Protein AF-A0A8T7FDZ2-F1 (afdb_monomer_lite)

Structure (mmCIF, N/CA/C/O backbone):
data_AF-A0A8T7FDZ2-F1
#
_entry.id   AF-A0A8T7FDZ2-F1
#
loop_
_atom_site.group_PDB
_atom_site.id
_atom_site.type_symbol
_atom_site.label_atom_id
_atom_site.label_alt_id
_atom_site.label_comp_id
_atom_site.label_asym_id
_atom_site.label_entity_id
_atom_site.label_seq_id
_atom_site.pdbx_PDB_ins_code
_atom_site.Cartn_x
_atom_site.Cartn_y
_atom_site.Cartn_z
_atom_site.occupancy
_atom_site.B_iso_or_equiv
_atom_site.auth_seq_id
_atom_site.auth_comp_id
_atom_site.auth_asym_id
_atom_site.auth_atom_id
_atom_site.pdbx_PDB_model_num
ATOM 1 N N . MET A 1 1 ? -7.540 -10.212 -19.668 1.00 53.28 1 MET A N 1
ATOM 2 C CA . MET A 1 1 ? -6.474 -9.368 -20.247 1.00 53.28 1 MET A CA 1
ATOM 3 C C . MET A 1 1 ? -5.779 -8.6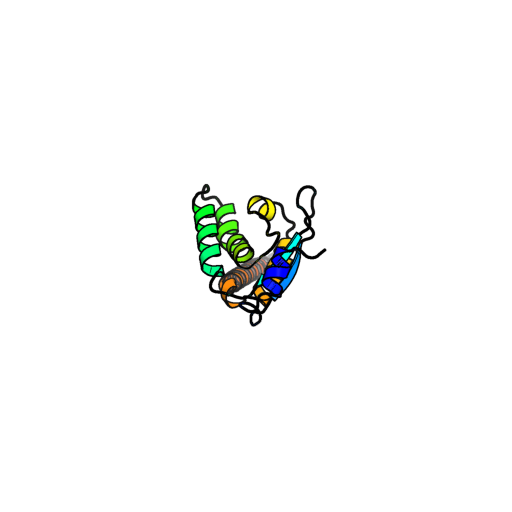96 -19.082 1.00 53.28 1 MET A C 1
ATOM 5 O O . MET A 1 1 ? -6.490 -8.213 -18.213 1.00 53.28 1 MET A O 1
ATOM 9 N N . THR A 1 2 ? -4.451 -8.750 -19.026 1.00 68.19 2 THR A N 1
ATOM 10 C CA . THR A 1 2 ? -3.651 -8.130 -17.958 1.00 68.19 2 THR A CA 1
ATOM 11 C C . THR A 1 2 ? -3.748 -6.609 -18.056 1.00 68.19 2 THR A C 1
ATOM 13 O O . THR A 1 2 ? -3.772 -6.074 -19.167 1.00 68.19 2 THR A O 1
ATOM 16 N N . ASN A 1 3 ? -3.839 -5.917 -16.920 1.00 83.31 3 ASN A N 1
ATOM 17 C CA . ASN A 1 3 ? -3.925 -4.454 -16.880 1.00 83.31 3 ASN A CA 1
ATOM 18 C C . ASN A 1 3 ? -2.722 -3.810 -17.631 1.00 83.31 3 ASN A C 1
ATOM 20 O O . ASN A 1 3 ? -1.575 -4.148 -17.318 1.00 83.31 3 ASN A O 1
ATOM 24 N N . PRO A 1 4 ? -2.934 -2.894 -18.605 1.00 87.88 4 PRO A N 1
ATOM 25 C CA . PRO A 1 4 ? -1.850 -2.284 -19.388 1.00 87.88 4 PRO A CA 1
ATOM 26 C C . PRO A 1 4 ? -0.787 -1.575 -18.543 1.00 87.88 4 PRO A C 1
ATOM 28 O O . PRO A 1 4 ? 0.392 -1.572 -18.897 1.00 87.88 4 PRO A O 1
ATOM 31 N N . GLU A 1 5 ? -1.184 -0.991 -17.413 1.00 87.50 5 GLU A N 1
ATOM 32 C CA . GLU A 1 5 ? -0.254 -0.337 -16.498 1.00 87.50 5 GLU A CA 1
ATOM 33 C C . GLU A 1 5 ? 0.632 -1.363 -15.782 1.00 87.50 5 GLU A C 1
ATOM 35 O O . GLU A 1 5 ? 1.847 -1.186 -15.709 1.00 87.50 5 GLU A O 1
ATOM 40 N N . ILE A 1 6 ? 0.066 -2.494 -15.353 1.00 91.25 6 ILE A N 1
ATOM 41 C CA . ILE A 1 6 ? 0.849 -3.610 -14.803 1.00 91.25 6 ILE A CA 1
ATOM 42 C C . ILE A 1 6 ? 1.853 -4.113 -15.839 1.00 91.25 6 ILE A C 1
ATOM 44 O O . ILE A 1 6 ? 3.034 -4.267 -15.529 1.00 91.25 6 ILE A O 1
ATOM 48 N N . GLN A 1 7 ? 1.411 -4.310 -17.083 1.00 90.69 7 GLN A N 1
ATOM 49 C CA . GLN A 1 7 ? 2.284 -4.772 -18.157 1.00 90.69 7 GLN A CA 1
ATOM 50 C C . GLN A 1 7 ? 3.445 -3.800 -18.410 1.00 90.69 7 GLN A C 1
ATOM 52 O O . GLN A 1 7 ? 4.586 -4.238 -18.588 1.00 90.69 7 GLN A O 1
ATOM 57 N N . ARG A 1 8 ? 3.183 -2.488 -18.365 1.00 89.88 8 ARG A N 1
ATOM 58 C CA . ARG A 1 8 ? 4.224 -1.456 -18.442 1.00 89.88 8 ARG A CA 1
ATOM 59 C C . ARG A 1 8 ? 5.281 -1.662 -17.358 1.00 89.88 8 ARG A C 1
ATOM 61 O O . ARG A 1 8 ? 6.448 -1.836 -17.685 1.00 89.88 8 ARG A O 1
ATOM 68 N N . TYR A 1 9 ? 4.891 -1.705 -16.086 1.00 88.69 9 TYR A N 1
ATOM 69 C CA . TYR A 1 9 ? 5.847 -1.829 -14.977 1.00 88.69 9 TYR A CA 1
ATOM 70 C C . TYR A 1 9 ? 6.549 -3.189 -14.906 1.00 88.69 9 TYR A C 1
ATOM 72 O O . TYR A 1 9 ? 7.673 -3.285 -14.407 1.00 88.69 9 TYR A O 1
ATOM 80 N N . GLN A 1 10 ? 5.924 -4.252 -15.409 1.00 89.31 10 GLN A N 1
ATOM 81 C CA . GLN A 1 10 ? 6.551 -5.569 -15.488 1.00 89.31 10 GLN A CA 1
ATOM 82 C C . GLN A 1 10 ? 7.646 -5.633 -16.554 1.00 89.31 10 GLN A C 1
ATOM 84 O O . GLN A 1 10 ? 8.672 -6.264 -16.312 1.00 89.31 10 GLN A O 1
ATOM 89 N N . THR A 1 11 ? 7.435 -4.981 -17.700 1.00 89.75 11 THR A N 1
ATOM 90 C CA . THR A 1 11 ? 8.326 -5.067 -18.868 1.00 89.75 11 THR A CA 1
ATOM 91 C C . THR A 1 11 ? 9.354 -3.942 -18.963 1.00 89.75 11 THR A C 1
ATOM 93 O O . THR A 1 11 ? 10.324 -4.087 -19.705 1.00 89.75 11 THR A O 1
ATOM 96 N N . ASP A 1 12 ? 9.176 -2.845 -18.222 1.00 89.69 12 ASP A N 1
ATOM 97 C CA . ASP A 1 12 ? 10.107 -1.716 -18.238 1.00 89.69 12 ASP A CA 1
ATOM 98 C C . ASP A 1 12 ? 11.502 -2.139 -17.720 1.00 89.69 12 ASP A C 1
ATOM 100 O O . ASP A 1 12 ? 11.623 -2.558 -16.558 1.00 89.69 12 ASP A O 1
ATOM 104 N N . PRO A 1 13 ? 12.568 -2.018 -18.542 1.00 91.81 13 PRO A N 1
ATOM 105 C CA . PRO A 1 13 ? 13.929 -2.372 -18.144 1.00 91.81 13 PRO A CA 1
ATOM 106 C C . PRO A 1 13 ? 14.416 -1.625 -16.901 1.00 91.81 13 PRO A C 1
ATOM 108 O O . PRO A 1 13 ? 15.213 -2.175 -16.141 1.00 91.81 13 PRO A O 1
ATOM 111 N N . LEU A 1 14 ? 13.913 -0.406 -16.662 1.00 89.25 14 LEU A N 1
ATOM 112 C CA . LEU A 1 14 ? 14.255 0.391 -15.484 1.00 89.25 14 LEU A CA 1
ATOM 113 C C . LEU A 1 14 ? 13.865 -0.311 -14.179 1.00 89.25 14 LEU A C 1
ATOM 115 O O . LEU A 1 14 ? 14.488 -0.077 -13.151 1.00 89.25 14 LEU A O 1
ATOM 119 N N . TYR A 1 15 ? 12.854 -1.179 -14.213 1.00 89.38 15 TYR A N 1
ATOM 120 C CA . TYR A 1 15 ? 12.333 -1.872 -13.038 1.00 89.38 15 TYR A CA 1
ATOM 121 C C . TYR A 1 15 ? 12.603 -3.374 -13.069 1.00 89.38 15 TYR A C 1
ATOM 123 O O . TYR A 1 15 ? 12.076 -4.095 -12.228 1.00 89.38 15 TYR A O 1
ATOM 131 N N . ALA A 1 16 ? 13.363 -3.891 -14.035 1.00 88.31 16 ALA A N 1
ATOM 132 C CA . ALA A 1 16 ? 13.528 -5.335 -14.228 1.00 88.31 16 ALA A CA 1
ATOM 133 C C . ALA A 1 16 ? 14.187 -6.051 -13.033 1.00 88.31 16 ALA A C 1
ATOM 135 O O . ALA A 1 16 ? 13.946 -7.236 -12.827 1.00 88.31 16 ALA A O 1
ATOM 136 N N . TYR A 1 17 ? 14.993 -5.334 -12.247 1.00 87.50 17 TYR A N 1
ATOM 137 C CA . TYR A 1 17 ? 15.712 -5.871 -11.088 1.00 87.50 17 TYR A CA 1
ATOM 138 C C . TYR A 1 17 ? 14.891 -5.883 -9.791 1.00 87.50 17 TYR A C 1
ATOM 140 O O . TYR A 1 17 ? 15.318 -6.498 -8.819 1.00 87.50 17 TYR A O 1
ATOM 148 N N . LEU A 1 18 ? 13.746 -5.197 -9.768 1.00 91.00 18 LEU A N 1
ATOM 149 C CA . LEU A 1 18 ? 12.900 -5.087 -8.584 1.00 91.00 18 LEU A CA 1
ATOM 150 C C . LEU A 1 18 ? 12.111 -6.382 -8.375 1.00 91.00 18 LEU A C 1
ATOM 152 O O . LEU A 1 18 ? 11.567 -6.935 -9.335 1.00 91.00 18 LEU A O 1
ATOM 156 N N . ASN A 1 19 ? 11.966 -6.823 -7.126 1.00 92.81 19 ASN A N 1
ATOM 157 C CA . ASN A 1 19 ? 10.976 -7.825 -6.761 1.00 92.81 19 ASN A CA 1
ATOM 158 C C . ASN A 1 19 ? 9.563 -7.261 -6.972 1.00 92.81 19 ASN A C 1
ATOM 160 O O . ASN A 1 19 ? 9.271 -6.108 -6.636 1.00 92.81 19 ASN A O 1
ATOM 164 N N . LYS A 1 20 ? 8.679 -8.074 -7.556 1.00 93.50 20 LYS A N 1
ATOM 165 C CA . LYS A 1 20 ? 7.305 -7.679 -7.873 1.00 93.50 20 LYS A CA 1
ATOM 166 C C . LYS A 1 20 ? 6.360 -8.849 -7.690 1.00 93.50 20 LYS A C 1
ATOM 168 O O . LYS A 1 20 ? 6.708 -9.988 -8.004 1.00 93.50 20 LYS A O 1
ATOM 173 N N . ARG A 1 21 ? 5.132 -8.564 -7.272 1.00 95.12 21 ARG A N 1
ATOM 174 C CA . ARG A 1 21 ? 4.057 -9.555 -7.195 1.00 95.12 21 ARG A CA 1
ATOM 175 C C . ARG A 1 21 ? 2.758 -8.976 -7.708 1.00 95.12 21 ARG A C 1
ATOM 177 O O . ARG A 1 21 ? 2.407 -7.849 -7.382 1.00 95.12 21 ARG A O 1
ATOM 184 N N . VAL A 1 22 ? 2.050 -9.755 -8.517 1.00 94.69 22 VAL A N 1
ATOM 185 C CA . VAL A 1 22 ? 0.686 -9.415 -8.920 1.00 94.69 22 VAL A CA 1
ATOM 186 C C . VAL A 1 22 ? -0.268 -10.022 -7.907 1.00 94.69 22 VAL A C 1
ATOM 188 O O . VAL A 1 22 ? -0.204 -11.219 -7.635 1.00 94.69 22 VAL A O 1
ATOM 191 N N . VAL A 1 23 ? -1.153 -9.194 -7.372 1.00 94.75 23 VAL A N 1
ATOM 192 C CA . VAL A 1 23 ? -2.210 -9.599 -6.452 1.00 94.75 23 VAL A CA 1
ATOM 193 C C . VAL A 1 23 ? -3.544 -9.280 -7.095 1.00 94.75 23 VAL A C 1
ATOM 195 O O . VAL A 1 23 ? -3.727 -8.238 -7.721 1.00 94.75 23 VAL A O 1
ATOM 198 N N . VAL A 1 24 ? -4.489 -10.196 -6.939 1.00 94.00 24 VAL A N 1
ATOM 199 C CA . VAL A 1 24 ? -5.878 -9.971 -7.320 1.00 94.00 24 VAL A CA 1
ATOM 200 C C . VAL A 1 24 ? -6.657 -9.697 -6.046 1.00 94.00 24 VAL A C 1
ATOM 202 O O . VAL A 1 24 ? -6.518 -10.471 -5.110 1.00 94.00 24 VAL A O 1
ATOM 205 N N . LEU A 1 25 ? -7.457 -8.635 -6.008 1.00 93.56 25 LEU A N 1
ATOM 206 C CA . LEU A 1 25 ? -8.383 -8.327 -4.914 1.00 93.56 25 LEU A CA 1
ATOM 207 C C . LEU A 1 25 ? -9.796 -8.676 -5.374 1.00 93.56 25 LEU A C 1
ATOM 209 O O . LEU A 1 25 ? -10.189 -8.260 -6.463 1.00 93.56 25 LEU A O 1
ATOM 213 N N . ASP A 1 26 ? -10.545 -9.454 -4.594 1.00 89.62 26 ASP A N 1
ATOM 214 C CA . ASP A 1 26 ? -11.820 -10.020 -5.045 1.00 89.62 26 ASP A CA 1
ATOM 215 C C . ASP A 1 26 ? -12.976 -9.015 -4.985 1.00 89.62 26 ASP A C 1
ATOM 217 O O . ASP A 1 26 ? -13.940 -9.167 -5.736 1.00 89.62 26 ASP A O 1
ATOM 221 N N . GLY A 1 27 ? -12.877 -7.979 -4.146 1.00 82.38 27 GLY A N 1
ATOM 222 C CA . GLY A 1 27 ? -13.802 -6.846 -4.142 1.00 82.38 27 GLY A CA 1
ATOM 223 C C . GLY A 1 27 ? -15.225 -7.214 -3.715 1.00 82.38 27 GLY A C 1
ATOM 224 O O . GLY A 1 27 ? -16.197 -6.614 -4.145 1.00 82.38 27 GLY A O 1
ATOM 225 N N . ARG A 1 28 ? -15.412 -8.233 -2.879 1.00 80.56 28 ARG A N 1
ATOM 226 C CA . ARG A 1 28 ? -16.720 -8.418 -2.208 1.00 80.56 28 ARG A CA 1
ATOM 227 C C . ARG A 1 28 ? -16.883 -7.258 -1.197 1.00 80.56 28 ARG A C 1
ATOM 229 O O . ARG A 1 28 ? -15.859 -6.718 -0.823 1.00 80.56 28 ARG A O 1
ATOM 236 N N . PRO A 1 29 ? -18.048 -6.820 -0.687 1.00 66.62 29 PRO A N 1
ATOM 237 C CA . PRO A 1 29 ? -19.442 -7.007 -1.103 1.00 66.62 29 PRO A CA 1
ATOM 238 C C . PRO A 1 29 ? -19.815 -6.079 -2.302 1.00 66.62 29 PRO A C 1
ATOM 240 O O . PRO A 1 29 ? -18.925 -5.462 -2.884 1.00 66.62 29 PRO A O 1
ATOM 243 N N . PRO A 1 30 ? -21.092 -5.991 -2.750 1.00 71.00 30 PRO A N 1
ATOM 244 C CA . PRO A 1 30 ? -21.463 -5.266 -3.972 1.00 71.00 30 PRO A CA 1
ATOM 245 C C . PRO A 1 30 ? -20.985 -3.809 -3.978 1.00 71.00 30 PRO A C 1
ATOM 247 O O . PRO A 1 30 ? -21.209 -3.084 -3.014 1.00 71.00 30 PRO A O 1
ATOM 250 N N . GLY A 1 31 ? -20.385 -3.376 -5.089 1.00 74.94 31 GLY A N 1
ATOM 251 C CA . GLY A 1 31 ? -19.917 -1.999 -5.285 1.00 74.94 31 GLY A CA 1
ATOM 252 C C . GLY A 1 31 ? -18.400 -1.831 -5.232 1.00 74.94 31 GLY A C 1
ATOM 253 O O . GLY A 1 31 ? -17.901 -0.833 -5.739 1.00 74.94 31 GLY A O 1
ATOM 254 N N . VAL A 1 32 ? -17.659 -2.818 -4.719 1.00 83.62 32 VAL A N 1
ATOM 255 C CA . VAL A 1 32 ? -16.195 -2.844 -4.821 1.00 83.62 32 VAL A CA 1
ATOM 256 C C . VAL A 1 32 ? -15.814 -3.696 -6.042 1.00 83.62 32 VAL A C 1
ATOM 258 O O . VAL A 1 32 ? -16.210 -4.853 -6.132 1.00 83.62 32 VAL A O 1
ATOM 261 N N . PRO A 1 33 ? -15.109 -3.170 -7.057 1.00 88.06 33 PRO A N 1
ATOM 262 C CA . PRO A 1 33 ? -14.726 -4.009 -8.187 1.00 88.06 33 PRO A CA 1
ATOM 263 C C . PRO A 1 33 ? -13.542 -4.919 -7.840 1.00 88.06 33 PRO A C 1
ATOM 265 O O . PRO A 1 33 ? -12.662 -4.572 -7.046 1.00 88.06 33 PRO A O 1
ATOM 268 N N . ARG A 1 34 ? -13.521 -6.094 -8.480 1.00 91.00 34 ARG A N 1
ATOM 269 C CA . ARG A 1 34 ? -12.354 -6.979 -8.501 1.00 91.00 34 ARG A CA 1
ATOM 270 C C . ARG A 1 34 ? -11.205 -6.271 -9.213 1.00 91.00 34 ARG A C 1
ATOM 272 O O . ARG A 1 34 ? -11.412 -5.717 -10.289 1.00 91.00 34 ARG A O 1
ATOM 279 N N . ARG A 1 35 ? -10.001 -6.359 -8.653 1.00 90.44 35 ARG A N 1
ATOM 280 C CA . ARG A 1 35 ? -8.816 -5.641 -9.140 1.00 90.44 35 ARG A CA 1
ATOM 281 C C . ARG A 1 35 ? -7.635 -6.556 -9.336 1.00 90.44 35 ARG A C 1
ATOM 283 O O . ARG A 1 35 ? -7.501 -7.558 -8.644 1.00 90.44 35 ARG A O 1
ATOM 290 N N . GLU A 1 36 ? -6.769 -6.170 -10.254 1.00 93.81 36 GLU A N 1
ATOM 291 C CA . GLU A 1 36 ? -5.424 -6.710 -10.394 1.00 93.81 36 GLU A CA 1
ATOM 292 C C . GLU A 1 36 ? -4.462 -5.558 -10.106 1.00 93.81 36 GLU A C 1
ATOM 294 O O . GLU A 1 36 ? -4.559 -4.501 -10.736 1.00 93.81 36 GLU A O 1
ATOM 299 N N . ILE A 1 37 ? -3.571 -5.755 -9.137 1.00 94.81 37 ILE A N 1
ATOM 300 C CA . ILE A 1 37 ? -2.571 -4.775 -8.715 1.00 94.81 37 ILE A CA 1
ATOM 301 C C . ILE A 1 37 ? -1.180 -5.399 -8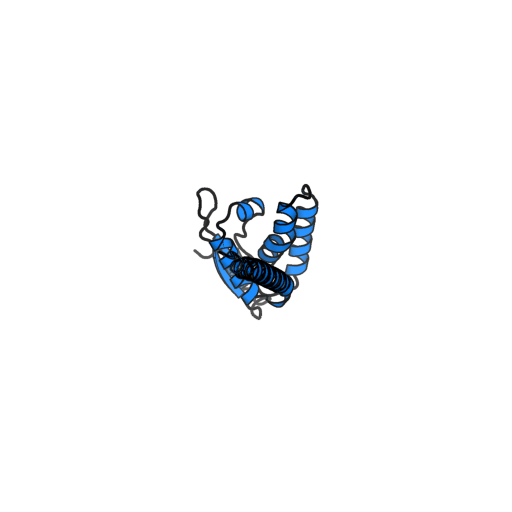.764 1.00 94.81 37 ILE A C 1
ATOM 303 O O . ILE A 1 37 ? -0.998 -6.579 -8.468 1.00 94.81 37 ILE A O 1
ATOM 307 N N . LEU A 1 38 ? -0.185 -4.600 -9.129 1.00 95.06 38 LEU A N 1
ATOM 308 C CA . LEU A 1 38 ? 1.222 -4.972 -9.072 1.00 95.06 38 LEU A CA 1
ATOM 309 C C . LEU A 1 38 ? 1.864 -4.310 -7.861 1.00 95.06 38 LEU A C 1
ATOM 311 O O . LEU A 1 38 ? 1.977 -3.091 -7.813 1.00 95.06 38 LEU A O 1
ATOM 315 N N . ILE A 1 39 ? 2.328 -5.113 -6.921 1.00 94.69 39 ILE A N 1
ATOM 316 C CA . ILE A 1 39 ? 3.148 -4.676 -5.799 1.00 94.69 39 ILE A CA 1
ATOM 317 C C . ILE A 1 39 ? 4.603 -4.716 -6.247 1.00 94.69 39 ILE A C 1
ATOM 319 O O . ILE A 1 39 ? 5.043 -5.717 -6.818 1.00 94.69 39 ILE A O 1
ATOM 323 N N . MET A 1 40 ? 5.353 -3.650 -5.991 1.00 92.06 40 MET A N 1
ATOM 324 C CA . MET A 1 40 ? 6.779 -3.568 -6.304 1.00 92.06 40 MET A CA 1
ATOM 325 C C . MET A 1 40 ? 7.588 -3.185 -5.070 1.00 92.06 40 MET A C 1
ATOM 327 O O . MET A 1 40 ? 7.102 -2.456 -4.201 1.00 92.06 40 MET A O 1
ATOM 331 N N . GLU A 1 41 ? 8.828 -3.672 -4.999 1.00 90.06 41 GLU A N 1
ATOM 332 C CA . GLU A 1 41 ? 9.749 -3.270 -3.936 1.00 90.06 41 GLU A CA 1
ATOM 333 C C . GLU A 1 41 ? 10.076 -1.772 -4.017 1.00 90.06 41 GLU A C 1
ATOM 335 O O . GLU A 1 41 ? 9.768 -1.084 -4.999 1.00 90.06 41 GLU A O 1
ATOM 340 N N . GLU A 1 42 ? 10.686 -1.263 -2.947 1.00 80.88 42 GLU A N 1
ATOM 341 C CA . GLU A 1 42 ? 11.028 0.146 -2.822 1.00 80.88 42 GLU A CA 1
ATOM 342 C C . GLU A 1 42 ? 11.826 0.650 -4.031 1.00 80.88 42 GLU A C 1
ATOM 344 O O . GLU A 1 42 ? 12.884 0.142 -4.394 1.00 80.88 42 GLU A O 1
ATOM 349 N N . CYS A 1 43 ? 11.300 1.698 -4.656 1.00 80.50 43 CYS A N 1
ATOM 350 C CA . CYS A 1 43 ? 11.965 2.415 -5.728 1.00 80.50 43 CYS A CA 1
ATOM 351 C C . CYS A 1 43 ? 11.808 3.919 -5.506 1.00 80.50 43 CYS A C 1
ATOM 353 O O . CYS A 1 43 ? 10.986 4.361 -4.702 1.00 80.50 43 CYS A O 1
ATOM 355 N N . ALA A 1 44 ? 12.554 4.722 -6.266 1.00 79.75 44 ALA A N 1
ATOM 356 C CA . ALA A 1 44 ? 12.558 6.179 -6.121 1.00 79.75 44 ALA A CA 1
ATOM 357 C C . ALA A 1 44 ? 11.164 6.835 -6.249 1.00 79.75 44 ALA A C 1
ATOM 359 O O . ALA A 1 44 ? 10.954 7.936 -5.743 1.00 79.75 44 ALA A O 1
ATOM 360 N N . LEU A 1 45 ? 10.198 6.172 -6.898 1.00 84.12 45 LEU A N 1
ATOM 361 C CA . LEU A 1 45 ? 8.827 6.675 -7.026 1.00 84.12 45 LEU A CA 1
ATOM 362 C C . LEU A 1 45 ? 8.007 6.532 -5.739 1.00 84.12 45 LEU A C 1
ATOM 364 O O . LEU A 1 45 ? 7.077 7.310 -5.525 1.00 84.12 45 LEU A O 1
ATOM 368 N N . LEU A 1 46 ? 8.319 5.542 -4.900 1.00 87.88 46 LEU A N 1
ATOM 369 C CA . LEU A 1 46 ? 7.472 5.156 -3.775 1.00 87.88 46 LEU A CA 1
ATOM 370 C C . LEU A 1 46 ? 7.373 6.290 -2.753 1.00 87.88 46 LEU A C 1
ATOM 372 O O . LEU A 1 46 ? 6.267 6.682 -2.392 1.00 87.88 46 LEU A O 1
ATOM 376 N N . SER A 1 47 ? 8.500 6.893 -2.369 1.00 87.25 47 SER A N 1
ATOM 377 C CA . SER A 1 47 ? 8.530 7.993 -1.395 1.00 87.25 47 SER A CA 1
ATOM 378 C C . SER A 1 47 ? 7.749 9.221 -1.865 1.00 87.25 47 SER A C 1
ATOM 380 O O . SER A 1 47 ? 7.064 9.859 -1.068 1.00 87.25 47 SER A O 1
ATOM 382 N N . PHE A 1 48 ? 7.797 9.533 -3.165 1.00 90.62 48 PHE A N 1
ATOM 383 C CA . PHE A 1 48 ? 7.016 10.633 -3.735 1.00 90.62 48 PHE A CA 1
ATOM 384 C C . PHE A 1 48 ? 5.512 10.335 -3.698 1.00 90.62 48 PHE A C 1
ATOM 386 O O . PHE A 1 48 ? 4.720 11.170 -3.264 1.00 90.62 48 PHE A O 1
ATOM 393 N N . ARG A 1 49 ? 5.112 9.122 -4.102 1.00 92.56 49 ARG A N 1
ATOM 394 C CA . ARG A 1 49 ? 3.707 8.690 -4.056 1.00 92.56 49 ARG A CA 1
ATOM 395 C C . ARG A 1 49 ? 3.170 8.664 -2.630 1.00 92.56 49 ARG A C 1
ATOM 397 O O . ARG A 1 49 ? 2.068 9.149 -2.397 1.00 92.56 49 ARG A O 1
ATOM 404 N N . LEU A 1 50 ? 3.961 8.150 -1.690 1.00 92.94 50 LEU A N 1
ATOM 405 C CA . LEU A 1 50 ? 3.617 8.139 -0.274 1.00 92.94 50 LEU A CA 1
ATOM 406 C C . LEU A 1 50 ? 3.397 9.560 0.245 1.00 92.94 50 LEU A C 1
ATOM 408 O O . LEU A 1 50 ? 2.370 9.814 0.864 1.00 92.94 50 LEU A O 1
ATOM 412 N N . GLY A 1 51 ? 4.321 10.482 -0.042 1.00 93.00 51 GLY A N 1
ATOM 413 C CA . GLY A 1 51 ? 4.201 11.878 0.376 1.00 93.00 51 GLY A CA 1
ATOM 414 C C . GLY A 1 51 ? 2.925 12.540 -0.145 1.00 93.00 51 GLY A C 1
ATOM 415 O O . GLY A 1 51 ? 2.226 13.199 0.620 1.00 93.00 51 GLY A O 1
ATOM 416 N N . ASN A 1 52 ? 2.569 12.304 -1.412 1.00 94.62 52 ASN A N 1
ATOM 417 C CA . ASN A 1 52 ? 1.336 12.839 -1.996 1.00 94.62 52 ASN A CA 1
ATOM 418 C C . ASN A 1 52 ? 0.079 12.261 -1.333 1.00 94.62 52 ASN A C 1
ATOM 420 O O . ASN A 1 52 ? -0.825 13.017 -0.988 1.00 94.62 52 ASN A O 1
ATOM 424 N N . LEU A 1 53 ? 0.035 10.943 -1.115 1.00 94.69 53 LEU A N 1
ATOM 425 C CA . LEU A 1 53 ? -1.096 10.285 -0.452 1.00 94.69 53 LEU A CA 1
ATOM 426 C C . LEU A 1 53 ? -1.250 10.753 0.998 1.00 94.69 53 LEU A C 1
ATOM 428 O O . LEU A 1 53 ? -2.353 11.048 1.446 1.00 94.69 53 LEU A O 1
ATOM 432 N N . GLN A 1 54 ? -0.144 10.855 1.736 1.00 94.19 54 GLN A N 1
ATOM 433 C CA . GLN A 1 54 ? -0.162 11.344 3.113 1.00 94.19 54 GLN A CA 1
ATOM 434 C C . GLN A 1 54 ? -0.607 12.805 3.183 1.00 94.19 54 GLN A C 1
ATOM 436 O O . GLN A 1 54 ? -1.413 13.141 4.047 1.00 94.19 54 GLN A O 1
ATOM 441 N N . ALA A 1 55 ? -0.142 13.652 2.260 1.00 94.31 55 ALA A N 1
ATOM 442 C CA . ALA A 1 55 ? -0.598 15.033 2.162 1.00 94.31 55 ALA A CA 1
ATOM 443 C C . ALA A 1 55 ? -2.105 15.102 1.876 1.00 94.31 55 ALA A C 1
ATOM 445 O O . ALA A 1 55 ? -2.811 15.852 2.544 1.00 94.31 55 ALA A O 1
ATOM 446 N N . GLU A 1 56 ? -2.618 14.284 0.952 1.00 93.25 56 GLU A N 1
ATOM 447 C CA . GLU A 1 56 ? -4.051 14.206 0.652 1.00 93.25 56 GLU A CA 1
ATOM 448 C C . GLU A 1 56 ? -4.864 13.809 1.893 1.00 93.25 56 GLU A C 1
ATOM 450 O O . GLU A 1 56 ? -5.823 14.494 2.251 1.00 93.25 56 GLU A O 1
ATOM 455 N N . ILE A 1 57 ? -4.442 12.768 2.617 1.00 92.50 57 ILE A N 1
ATOM 456 C CA . ILE A 1 57 ? -5.117 12.326 3.845 1.00 92.50 57 ILE A CA 1
ATOM 457 C C . ILE A 1 57 ? -5.073 13.411 4.928 1.00 92.50 57 ILE A C 1
ATOM 459 O O . ILE A 1 57 ? -6.061 13.624 5.626 1.00 92.50 57 ILE A O 1
ATOM 463 N N . GLN A 1 58 ? -3.964 14.142 5.055 1.00 91.62 58 GLN A N 1
ATOM 464 C CA . GLN A 1 58 ? -3.827 15.230 6.028 1.00 91.62 58 GLN A CA 1
ATOM 465 C C . GLN A 1 58 ? -4.771 16.410 5.763 1.00 91.62 58 GLN A C 1
ATOM 467 O O . GLN A 1 58 ? -5.081 17.153 6.693 1.00 91.62 58 GLN A O 1
ATOM 472 N N . THR A 1 59 ? -5.266 16.579 4.531 1.00 90.88 59 THR A N 1
ATOM 473 C CA . THR A 1 59 ? -6.294 17.592 4.229 1.00 90.88 59 THR A CA 1
ATOM 474 C C . THR A 1 59 ? -7.702 17.193 4.678 1.00 90.88 59 THR A C 1
ATOM 476 O O . THR A 1 59 ? -8.589 18.047 4.746 1.00 90.88 59 THR A O 1
ATOM 479 N N . ARG A 1 60 ? -7.926 15.913 5.004 1.00 85.88 60 ARG A N 1
ATOM 480 C CA . ARG A 1 60 ? -9.206 15.403 5.511 1.00 85.88 60 ARG A CA 1
ATOM 481 C C . ARG A 1 60 ? -9.351 15.697 7.018 1.00 85.88 60 ARG A C 1
ATOM 483 O O . ARG A 1 60 ? -8.349 15.909 7.711 1.00 85.88 60 ARG A O 1
ATOM 490 N N . PRO A 1 61 ? -10.587 15.702 7.556 1.00 86.81 61 PRO A N 1
ATOM 491 C CA . PRO A 1 61 ? -10.817 15.774 8.998 1.00 86.81 61 PRO A CA 1
ATOM 492 C C . PRO A 1 61 ? -10.073 14.655 9.738 1.00 86.81 61 PRO A C 1
ATOM 494 O O . PRO A 1 61 ? -10.210 13.495 9.372 1.00 86.81 61 PRO A O 1
ATOM 497 N N . GLN A 1 62 ? -9.301 15.003 10.772 1.00 87.31 62 GLN A N 1
ATOM 498 C CA . GLN A 1 62 ? -8.469 14.054 11.521 1.00 87.31 62 GLN A CA 1
ATOM 499 C C . GLN A 1 62 ? -9.311 13.230 12.504 1.00 87.31 62 GLN A C 1
ATOM 501 O O . GLN A 1 62 ? -9.447 13.577 13.678 1.00 87.31 62 GLN A O 1
ATOM 506 N N . ASP A 1 63 ? -9.897 12.152 11.997 1.00 87.62 63 ASP A N 1
ATOM 507 C CA . ASP A 1 63 ? -10.676 11.164 12.742 1.00 87.62 63 ASP A CA 1
ATOM 508 C C . ASP A 1 63 ? -9.899 9.848 12.963 1.00 87.62 63 ASP A C 1
ATOM 510 O O . ASP A 1 63 ? -8.740 9.696 12.571 1.00 87.62 63 ASP A O 1
ATOM 514 N N . GLU A 1 64 ? -10.536 8.868 13.608 1.00 80.12 64 GLU A N 1
ATOM 515 C CA . GLU A 1 64 ? -9.939 7.543 13.836 1.00 80.12 64 GLU A CA 1
ATOM 516 C C . GLU A 1 64 ? -9.589 6.819 12.521 1.00 80.12 64 GLU A C 1
ATOM 518 O O . GLU A 1 64 ? -8.631 6.044 12.472 1.00 80.12 64 GLU A O 1
ATOM 523 N N . LEU A 1 65 ? -10.312 7.110 11.433 1.00 86.25 65 LEU A N 1
ATOM 524 C CA . LEU A 1 65 ? -10.070 6.518 10.117 1.00 86.25 65 LEU A CA 1
ATOM 525 C C . LEU A 1 65 ? -8.824 7.103 9.455 1.00 86.25 65 LEU A C 1
ATOM 527 O O . LEU A 1 65 ? -8.108 6.389 8.757 1.00 86.25 65 LEU A O 1
ATOM 531 N N . SER A 1 66 ? -8.506 8.366 9.727 1.00 88.25 66 SER A N 1
ATOM 532 C CA . SER A 1 66 ? -7.302 9.033 9.224 1.00 88.25 66 SER A CA 1
ATOM 533 C C . SER A 1 66 ? -6.026 8.312 9.655 1.00 88.25 66 SER A C 1
ATOM 535 O O . SER A 1 66 ? -5.089 8.183 8.868 1.00 88.25 66 SER A O 1
ATOM 537 N N . ALA A 1 67 ? -6.007 7.753 10.869 1.00 87.44 67 ALA A N 1
ATOM 538 C CA . ALA A 1 67 ? -4.902 6.919 11.326 1.00 87.44 67 ALA A CA 1
ATOM 539 C C . ALA A 1 67 ? -4.784 5.627 10.502 1.00 87.44 67 ALA A C 1
ATOM 541 O O . ALA A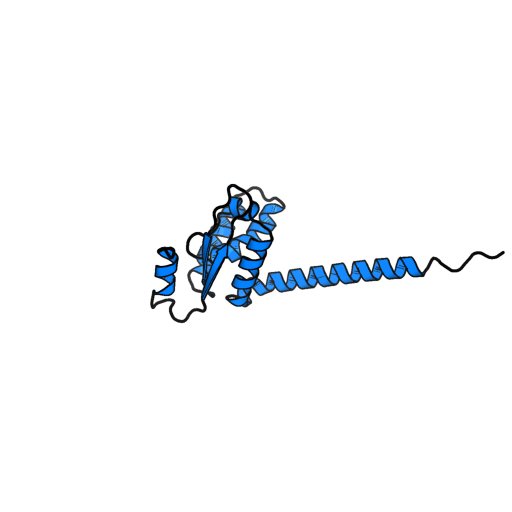 1 67 ? -3.674 5.252 10.133 1.00 87.44 67 ALA A O 1
ATOM 542 N N . ILE A 1 68 ? -5.897 4.964 10.173 1.00 89.50 68 ILE A N 1
ATOM 543 C CA . ILE A 1 68 ? -5.894 3.767 9.316 1.00 89.50 68 ILE A CA 1
ATOM 544 C C . ILE A 1 68 ? -5.426 4.131 7.904 1.00 89.50 68 ILE A C 1
ATOM 546 O O . ILE A 1 68 ? -4.607 3.421 7.325 1.00 89.50 68 ILE A O 1
ATOM 550 N N . LEU A 1 69 ? -5.885 5.257 7.361 1.00 92.38 69 LEU A N 1
ATOM 551 C CA . LEU A 1 69 ? -5.512 5.681 6.018 1.00 92.38 69 LEU A CA 1
ATOM 552 C C . LEU A 1 69 ? -4.024 6.050 5.917 1.00 92.38 69 LEU A C 1
ATOM 554 O O . LEU A 1 69 ? -3.353 5.641 4.972 1.00 92.38 69 LEU A O 1
ATOM 558 N N . LEU A 1 70 ? -3.487 6.783 6.897 1.00 91.25 70 LEU A N 1
ATOM 559 C CA . LEU A 1 70 ? -2.077 7.191 6.915 1.00 91.25 70 LEU A CA 1
ATOM 560 C C . LEU A 1 70 ? -1.132 6.016 7.126 1.00 91.25 70 LEU A C 1
ATOM 562 O O . LEU A 1 70 ? -0.071 5.955 6.505 1.00 91.25 70 LEU A O 1
ATOM 566 N N . ASN A 1 71 ? -1.504 5.124 8.039 1.00 87.25 71 ASN A N 1
ATOM 567 C CA . ASN A 1 71 ? -0.622 4.067 8.488 1.00 87.25 71 ASN A CA 1
ATOM 568 C C . ASN A 1 71 ? -0.798 2.817 7.622 1.00 87.25 71 ASN A C 1
ATOM 570 O O . ASN A 1 71 ? 0.186 2.239 7.208 1.00 87.25 71 ASN A O 1
ATOM 574 N N . LEU A 1 72 ? -2.008 2.402 7.256 1.00 90.38 72 LEU A N 1
ATOM 575 C CA . LEU A 1 72 ? -2.196 1.177 6.472 1.00 90.38 72 LEU A CA 1
ATOM 576 C C . LEU A 1 72 ? -2.344 1.454 4.973 1.00 90.38 72 LEU A C 1
ATOM 578 O O . LEU A 1 72 ? -1.563 0.946 4.172 1.00 90.38 72 LEU A O 1
ATOM 582 N N . TYR A 1 73 ? -3.320 2.275 4.583 1.00 94.31 73 TYR A N 1
ATOM 583 C CA . TYR A 1 73 ? -3.646 2.463 3.167 1.00 94.31 73 TYR A CA 1
ATOM 584 C C . TYR A 1 73 ? -2.524 3.150 2.380 1.00 94.31 73 TYR A C 1
ATOM 586 O O . TYR A 1 73 ? -2.122 2.639 1.339 1.00 94.31 73 TYR A O 1
ATOM 594 N N . ALA A 1 74 ? -2.001 4.287 2.848 1.00 94.06 74 ALA A N 1
ATOM 595 C CA . ALA A 1 74 ? -1.033 5.065 2.073 1.00 94.06 74 ALA A CA 1
ATOM 596 C C . ALA A 1 74 ? 0.237 4.259 1.729 1.00 94.06 74 ALA A C 1
ATOM 598 O O . ALA A 1 74 ? 0.644 4.283 0.564 1.00 94.06 74 ALA A O 1
ATOM 599 N N . PRO A 1 75 ? 0.825 3.475 2.656 1.00 92.00 75 PRO A N 1
ATOM 600 C CA . PRO A 1 75 ? 1.920 2.564 2.328 1.00 92.00 75 PRO A CA 1
ATOM 601 C C . PRO A 1 75 ? 1.569 1.476 1.302 1.00 92.00 75 PRO A C 1
ATOM 603 O O . PRO A 1 75 ? 2.349 1.210 0.380 1.00 92.00 75 PRO A O 1
ATOM 606 N N . LEU A 1 76 ? 0.389 0.860 1.427 1.00 94.19 76 LEU A N 1
ATOM 607 C CA . LEU A 1 76 ? -0.085 -0.162 0.489 1.00 94.19 76 LEU A CA 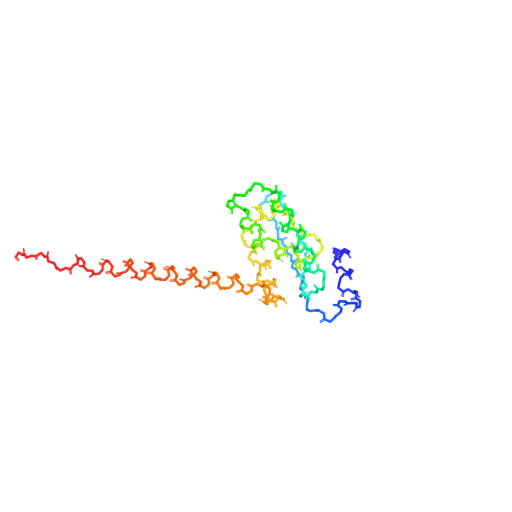1
ATOM 608 C C . LEU A 1 76 ? -0.303 0.420 -0.909 1.00 94.19 76 LEU A C 1
ATOM 610 O O . LEU A 1 76 ? 0.211 -0.102 -1.899 1.00 94.19 76 LEU A O 1
ATOM 614 N N . ALA A 1 77 ? -1.003 1.547 -0.997 1.00 95.25 77 ALA A N 1
ATOM 615 C CA . ALA A 1 77 ? -1.283 2.225 -2.252 1.00 95.25 77 ALA A CA 1
ATOM 616 C C . ALA A 1 77 ? -0.002 2.748 -2.924 1.00 95.25 77 ALA A C 1
ATOM 618 O O . ALA A 1 77 ? 0.152 2.613 -4.137 1.00 95.25 77 ALA A O 1
ATOM 619 N N . ALA A 1 78 ? 0.956 3.279 -2.155 1.00 94.44 78 ALA A N 1
ATOM 620 C CA . ALA A 1 78 ? 2.226 3.776 -2.689 1.00 94.44 78 ALA A CA 1
ATOM 621 C C . ALA A 1 78 ? 3.096 2.671 -3.316 1.00 94.44 78 ALA A C 1
ATOM 623 O O . ALA A 1 78 ? 3.784 2.926 -4.307 1.00 94.44 78 ALA A O 1
ATOM 624 N N . SER A 1 79 ? 3.051 1.455 -2.763 1.00 93.75 79 SER A N 1
ATOM 625 C CA . SER A 1 79 ? 3.791 0.284 -3.265 1.00 93.75 79 SER A CA 1
ATOM 626 C C . SER A 1 79 ? 3.087 -0.458 -4.410 1.00 93.75 79 SER A C 1
ATOM 628 O O . SER A 1 79 ? 3.671 -1.373 -4.992 1.00 93.75 79 SER A O 1
ATOM 630 N N . SER A 1 80 ? 1.862 -0.054 -4.762 1.00 94.50 80 SER A N 1
ATOM 631 C CA . SER A 1 80 ? 1.007 -0.766 -5.718 1.00 94.50 80 SER A CA 1
ATOM 632 C C . SER A 1 80 ? 0.787 0.019 -7.009 1.00 94.50 80 SER A C 1
ATOM 634 O O . SER A 1 80 ? 0.727 1.245 -6.994 1.00 94.50 80 SER A O 1
ATOM 636 N N . PHE A 1 81 ? 0.650 -0.669 -8.136 1.00 92.62 81 PHE A N 1
ATOM 637 C CA . PHE A 1 81 ? 0.459 -0.094 -9.472 1.00 92.62 81 PHE A CA 1
ATOM 638 C C . PHE A 1 81 ? -0.680 -0.812 -10.208 1.00 92.62 81 PHE A C 1
ATOM 640 O O . PHE A 1 81 ? -0.980 -1.967 -9.899 1.00 92.62 81 PHE A O 1
ATOM 647 N N . GLY A 1 82 ? -1.290 -0.158 -11.199 1.00 90.94 82 GLY A N 1
ATOM 648 C CA . GLY A 1 82 ? -2.481 -0.666 -11.877 1.00 90.94 82 GLY A CA 1
ATOM 649 C C . GLY A 1 82 ? -3.762 -0.128 -11.248 1.00 90.94 82 GLY A C 1
ATOM 650 O O . GLY A 1 82 ? -3.846 1.038 -10.872 1.00 90.94 82 GLY A O 1
ATOM 651 N N . ASP A 1 83 ? -4.767 -0.991 -11.111 1.00 91.62 83 ASP A N 1
ATOM 652 C CA . ASP A 1 83 ? -6.085 -0.615 -10.585 1.00 91.62 83 ASP A CA 1
ATOM 653 C C . ASP A 1 83 ? -6.069 -0.582 -9.048 1.00 91.62 83 ASP A C 1
ATOM 655 O O . ASP A 1 83 ? -6.623 -1.453 -8.378 1.00 91.62 83 ASP A O 1
ATOM 659 N N . VAL A 1 84 ? -5.320 0.368 -8.481 1.00 93.62 84 VAL A N 1
ATOM 660 C CA . VAL A 1 84 ? -5.156 0.525 -7.029 1.00 93.62 84 VAL A CA 1
ATOM 661 C C . VAL A 1 84 ? -6.450 1.090 -6.428 1.00 93.62 84 VAL A C 1
ATOM 663 O O . VAL A 1 84 ? -6.920 2.123 -6.908 1.00 93.62 84 VAL A O 1
ATOM 666 N N . PRO A 1 85 ? -7.019 0.465 -5.378 1.00 93.56 85 PRO A N 1
ATOM 667 C CA . PRO A 1 85 ? -8.195 0.997 -4.694 1.00 93.56 85 PRO A CA 1
ATOM 668 C C . PRO A 1 85 ? -7.981 2.437 -4.228 1.00 93.56 85 PRO A C 1
ATOM 670 O O . PRO A 1 85 ? -6.907 2.774 -3.735 1.00 93.56 85 PRO A O 1
ATOM 673 N N . THR A 1 86 ? -9.016 3.265 -4.329 1.00 92.75 86 THR A N 1
ATOM 674 C CA . THR A 1 86 ? -9.057 4.573 -3.662 1.00 92.75 86 THR A CA 1
ATOM 675 C C . THR A 1 86 ? -9.199 4.414 -2.143 1.00 92.75 86 THR A C 1
ATOM 677 O O . THR A 1 86 ? -9.498 3.328 -1.642 1.00 92.75 86 THR A O 1
ATOM 680 N N . MET A 1 87 ? -9.040 5.507 -1.387 1.00 92.06 87 MET A N 1
ATOM 681 C CA . MET A 1 87 ? -9.241 5.500 0.070 1.00 92.06 87 MET A CA 1
ATOM 682 C C . MET A 1 87 ? -10.633 5.003 0.466 1.00 92.06 87 MET A C 1
ATOM 684 O O . MET A 1 87 ? -10.758 4.164 1.353 1.00 92.06 87 MET A O 1
ATOM 688 N N . ASP A 1 88 ? -11.679 5.505 -0.191 1.00 89.81 88 ASP A N 1
ATOM 689 C CA . ASP A 1 88 ? -13.057 5.164 0.169 1.00 89.81 88 ASP A CA 1
ATOM 690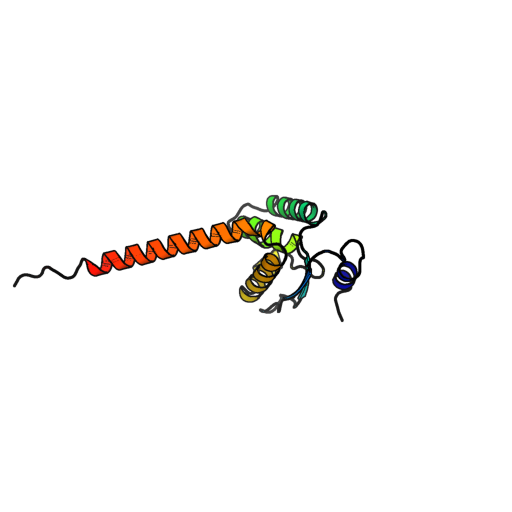 C C . ASP A 1 88 ? -13.371 3.699 -0.189 1.00 89.81 88 ASP A C 1
ATOM 692 O O . ASP A 1 88 ? -14.063 3.004 0.553 1.00 89.81 88 ASP A O 1
ATOM 696 N N . GLU A 1 89 ? -12.796 3.191 -1.281 1.00 91.88 89 GLU A N 1
ATOM 697 C CA . GLU A 1 89 ? -12.921 1.784 -1.667 1.00 91.88 89 GLU A CA 1
ATOM 698 C C . GLU A 1 89 ? -12.159 0.864 -0.723 1.00 91.88 89 GLU A C 1
ATOM 700 O O . GLU A 1 89 ? -12.693 -0.169 -0.332 1.00 91.88 89 GLU A O 1
ATOM 705 N N . PHE A 1 90 ? -10.952 1.251 -0.308 1.00 93.06 90 PHE A N 1
ATOM 706 C CA . PHE A 1 90 ? -10.185 0.528 0.700 1.00 93.06 90 PHE A CA 1
ATOM 707 C C . PHE A 1 90 ? -10.981 0.363 1.998 1.00 93.06 90 PHE A C 1
ATOM 709 O O . PHE A 1 90 ? -11.010 -0.723 2.569 1.00 93.06 90 PHE A O 1
ATOM 716 N N . MET A 1 91 ? -11.688 1.407 2.435 1.00 91.06 91 MET A N 1
ATOM 717 C CA . MET A 1 91 ? -12.529 1.340 3.633 1.00 91.06 91 MET A CA 1
ATOM 718 C C . MET A 1 91 ? -13.756 0.431 3.470 1.00 91.06 91 MET A C 1
ATOM 720 O O . MET A 1 91 ? -14.292 -0.055 4.465 1.00 91.06 91 MET A O 1
ATOM 724 N N . ALA A 1 92 ? -14.204 0.197 2.236 1.00 91.12 92 ALA A N 1
ATOM 725 C CA . ALA A 1 92 ? -15.313 -0.698 1.915 1.00 91.12 92 ALA A CA 1
ATOM 726 C C . ALA A 1 92 ? -14.866 -2.136 1.587 1.00 91.12 92 ALA A C 1
ATOM 728 O O . ALA A 1 92 ? -15.715 -3.017 1.425 1.00 91.12 92 ALA A O 1
ATOM 729 N N . MET A 1 93 ? -13.558 -2.384 1.466 1.00 91.38 93 MET A N 1
ATOM 730 C CA . MET A 1 93 ? -13.019 -3.691 1.100 1.00 91.38 93 MET A CA 1
ATOM 731 C C . MET A 1 93 ? -13.182 -4.730 2.221 1.00 91.38 93 MET A C 1
ATOM 733 O O . MET A 1 93 ? -13.178 -4.390 3.406 1.00 91.38 93 MET A O 1
ATOM 737 N N . PRO A 1 94 ? -13.245 -6.030 1.880 1.00 91.75 94 PRO A N 1
ATOM 738 C CA . PRO A 1 94 ? -13.192 -7.097 2.864 1.00 91.75 94 PRO A CA 1
ATOM 739 C C . PRO A 1 94 ? -11.853 -7.092 3.580 1.00 91.75 94 PRO A C 1
ATOM 741 O O . PRO A 1 94 ? -10.799 -6.962 2.953 1.00 91.75 94 PRO A O 1
ATOM 744 N N . ASN A 1 95 ? -11.890 -7.400 4.873 1.00 90.75 95 ASN A N 1
ATOM 745 C CA . ASN A 1 95 ? -10.680 -7.620 5.662 1.00 90.75 95 ASN A CA 1
ATOM 746 C C . ASN A 1 95 ? -9.765 -8.688 5.042 1.00 90.75 95 ASN A C 1
ATOM 748 O O . ASN A 1 95 ? -8.552 -8.585 5.157 1.00 90.75 95 ASN A O 1
ATOM 752 N N . GLU A 1 96 ? -10.331 -9.690 4.367 1.00 92.19 96 GLU A N 1
ATOM 753 C CA . GLU A 1 96 ? -9.588 -10.754 3.676 1.00 92.19 96 GLU A CA 1
ATOM 754 C C . GLU A 1 96 ? -8.736 -10.211 2.520 1.00 92.19 96 GLU A C 1
ATOM 756 O O . GLU A 1 96 ? -7.582 -10.608 2.360 1.00 92.19 96 GLU A O 1
ATOM 761 N N . ASP A 1 97 ? -9.273 -9.265 1.744 1.00 94.06 97 ASP A N 1
ATOM 762 C CA . ASP A 1 97 ? -8.536 -8.627 0.653 1.00 94.06 97 ASP A CA 1
ATOM 763 C C . ASP A 1 97 ? -7.477 -7.666 1.188 1.00 94.06 97 ASP A C 1
ATOM 765 O O . ASP A 1 97 ? -6.358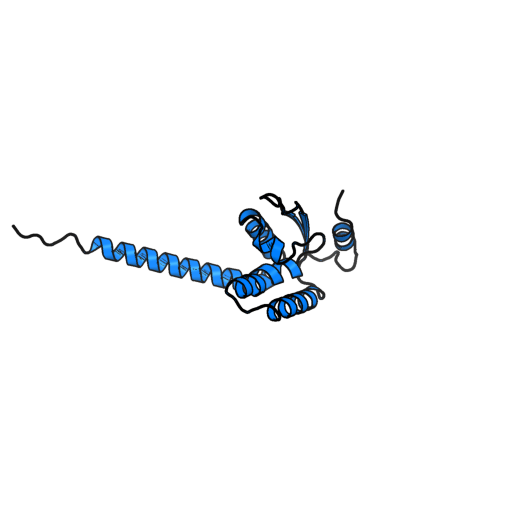 -7.644 0.676 1.00 94.06 97 ASP A O 1
ATOM 769 N N . ILE A 1 98 ? -7.811 -6.901 2.233 1.00 93.31 98 ILE A N 1
ATOM 770 C CA . ILE A 1 98 ? -6.864 -6.005 2.906 1.00 93.31 98 ILE A CA 1
ATOM 771 C C . ILE A 1 98 ? -5.703 -6.817 3.492 1.00 93.31 98 ILE A C 1
ATOM 773 O O . ILE A 1 98 ? -4.545 -6.441 3.307 1.00 93.31 98 ILE A O 1
ATOM 777 N N . ALA A 1 99 ? -5.989 -7.947 4.146 1.00 92.56 99 ALA A N 1
ATOM 778 C CA . ALA A 1 99 ? -4.980 -8.846 4.698 1.00 92.56 99 ALA A CA 1
ATOM 779 C C . ALA A 1 99 ? -4.086 -9.421 3.594 1.00 92.56 99 ALA A C 1
ATOM 781 O O . ALA A 1 99 ? -2.870 -9.276 3.663 1.00 92.56 99 ALA A O 1
ATOM 782 N N . ARG A 1 100 ? -4.676 -9.965 2.520 1.00 94.38 100 ARG A N 1
ATOM 783 C CA . ARG A 1 100 ? -3.919 -10.485 1.371 1.00 94.38 100 ARG A CA 1
ATOM 784 C C . ARG A 1 100 ? -3.016 -9.423 0.744 1.00 94.38 100 ARG A C 1
ATOM 786 O O . ARG A 1 100 ? -1.854 -9.699 0.463 1.00 94.38 100 ARG A O 1
ATOM 793 N N . TRP A 1 101 ? -3.534 -8.214 0.524 1.00 94.62 101 TRP A N 1
ATOM 794 C CA . TRP A 1 101 ? -2.735 -7.109 -0.007 1.00 94.62 101 TRP A CA 1
ATOM 795 C C . TRP A 1 101 ? -1.576 -6.769 0.934 1.00 94.62 101 TRP A C 1
ATOM 797 O O . TRP A 1 101 ? -0.436 -6.630 0.496 1.00 94.62 101 TRP A O 1
ATOM 807 N N . THR A 1 102 ? -1.862 -6.698 2.232 1.00 93.75 102 THR A N 1
ATOM 808 C CA . THR A 1 102 ? -0.873 -6.385 3.262 1.00 93.75 102 THR A CA 1
ATOM 809 C C . THR A 1 102 ? 0.239 -7.427 3.328 1.00 93.75 102 THR A C 1
ATOM 811 O O . THR A 1 102 ? 1.410 -7.054 3.339 1.00 93.75 102 THR A O 1
ATOM 814 N N . ASP A 1 103 ? -0.095 -8.714 3.319 1.00 93.69 103 ASP A N 1
ATOM 815 C CA . ASP A 1 103 ? 0.880 -9.803 3.411 1.00 93.69 103 ASP A CA 1
ATOM 816 C C . ASP A 1 103 ? 1.820 -9.830 2.202 1.00 93.69 103 ASP A C 1
ATOM 818 O O . ASP A 1 103 ? 3.039 -9.959 2.343 1.00 93.69 103 ASP A O 1
ATOM 822 N N . GLU A 1 104 ? 1.273 -9.637 1.004 1.00 95.44 104 GLU A N 1
ATOM 823 C CA . GLU A 1 104 ? 2.063 -9.589 -0.225 1.00 95.44 104 GLU A CA 1
ATOM 824 C C . GLU A 1 104 ? 2.936 -8.326 -0.286 1.00 95.44 104 GLU A C 1
ATOM 826 O O . GLU A 1 104 ? 4.102 -8.392 -0.683 1.00 95.44 104 GLU A O 1
ATOM 831 N N . ALA A 1 105 ? 2.421 -7.186 0.185 1.00 93.81 105 ALA A N 1
ATOM 832 C CA . ALA A 1 105 ? 3.192 -5.951 0.303 1.00 93.81 105 ALA A CA 1
ATOM 833 C C . ALA A 1 105 ? 4.345 -6.085 1.304 1.00 93.81 105 ALA A C 1
ATOM 835 O O . ALA A 1 105 ? 5.455 -5.639 1.016 1.00 93.81 105 ALA A O 1
ATOM 836 N N . ARG A 1 106 ? 4.133 -6.771 2.433 1.00 91.50 106 ARG A N 1
ATOM 837 C CA . ARG A 1 106 ? 5.198 -7.096 3.396 1.00 91.50 106 ARG A CA 1
ATOM 838 C C . ARG A 1 106 ? 6.240 -8.034 2.805 1.00 91.50 106 ARG A C 1
ATOM 840 O O . ARG A 1 106 ? 7.431 -7.816 3.007 1.00 91.50 106 ARG A O 1
ATOM 847 N N . ALA A 1 107 ? 5.815 -9.053 2.061 1.00 92.31 107 ALA A N 1
ATOM 848 C CA . ALA A 1 107 ? 6.734 -9.993 1.425 1.00 92.31 107 ALA A CA 1
ATOM 849 C C . ALA A 1 107 ? 7.649 -9.308 0.396 1.00 92.31 107 ALA A C 1
ATOM 851 O O . ALA A 1 107 ? 8.798 -9.715 0.222 1.00 92.31 107 ALA A O 1
ATOM 852 N N . VAL A 1 108 ? 7.145 -8.274 -0.281 1.00 92.81 108 VAL A N 1
ATOM 853 C CA . VAL A 1 108 ? 7.897 -7.513 -1.285 1.00 92.81 108 VAL A CA 1
ATOM 854 C C . VAL A 1 108 ? 8.694 -6.359 -0.665 1.00 92.81 108 VAL A C 1
ATOM 856 O O . VAL A 1 108 ? 9.802 -6.086 -1.117 1.00 92.81 108 VAL A O 1
ATOM 859 N N . ASN A 1 109 ? 8.176 -5.696 0.373 1.00 88.81 109 ASN A N 1
ATOM 860 C CA . ASN A 1 109 ? 8.749 -4.468 0.928 1.00 88.81 109 ASN A CA 1
ATOM 861 C C . ASN A 1 109 ? 8.826 -4.473 2.469 1.00 88.81 109 ASN A C 1
ATOM 863 O O . ASN A 1 109 ? 8.366 -3.557 3.151 1.00 88.81 109 ASN A O 1
ATOM 867 N N . ALA A 1 110 ? 9.415 -5.526 3.037 1.00 87.31 110 ALA A N 1
ATOM 868 C CA . ALA A 1 110 ? 9.444 -5.757 4.485 1.00 87.31 110 ALA A CA 1
ATOM 869 C C . ALA A 1 110 ? 9.986 -4.566 5.301 1.00 87.31 110 ALA A C 1
ATOM 871 O O . ALA A 1 110 ? 9.448 -4.246 6.359 1.00 87.31 110 ALA A O 1
ATOM 872 N N . GLY A 1 111 ? 11.024 -3.881 4.804 1.00 81.69 111 GLY A N 1
ATOM 873 C CA . GLY A 1 111 ? 11.619 -2.729 5.491 1.00 81.69 111 GLY A CA 1
ATOM 874 C C . GLY A 1 111 ? 10.630 -1.579 5.689 1.00 81.69 111 GLY A C 1
ATOM 875 O O . GLY A 1 111 ? 10.598 -0.960 6.751 1.00 81.69 111 GLY A O 1
ATOM 876 N N . PHE A 1 112 ? 9.767 -1.352 4.702 1.00 77.75 112 PHE A N 1
ATOM 877 C CA . PHE A 1 112 ? 8.779 -0.281 4.713 1.00 77.75 112 PHE A CA 1
ATOM 878 C C . PHE A 1 112 ? 7.587 -0.566 5.645 1.00 77.75 112 PHE A C 1
ATOM 880 O O . PHE A 1 112 ? 6.987 0.354 6.202 1.00 77.75 112 PHE A O 1
ATOM 887 N N . PHE A 1 113 ? 7.287 -1.845 5.886 1.00 83.12 113 PHE A N 1
ATOM 888 C CA . PHE A 1 113 ? 6.195 -2.290 6.761 1.00 83.12 113 PHE A CA 1
ATOM 889 C C . PHE A 1 113 ? 6.645 -2.716 8.169 1.00 83.12 113 PHE A C 1
ATOM 891 O O . PHE A 1 113 ? 5.814 -3.116 8.984 1.00 83.12 113 PHE A O 1
ATOM 898 N N . ALA A 1 114 ? 7.928 -2.566 8.509 1.00 82.44 114 ALA A N 1
ATOM 899 C CA . ALA A 1 114 ? 8.491 -3.011 9.788 1.00 82.44 114 ALA A CA 1
ATOM 900 C C . ALA A 1 114 ? 7.797 -2.416 11.034 1.00 82.44 114 ALA A C 1
ATOM 902 O O . ALA A 1 114 ? 7.787 -3.027 12.106 1.00 82.44 114 ALA A O 1
ATOM 903 N N . TRP A 1 115 ? 7.205 -1.225 10.918 1.00 73.62 115 TRP A N 1
ATOM 904 C CA . TRP A 1 115 ? 6.460 -0.602 12.012 1.00 73.62 115 TRP A CA 1
ATOM 905 C C . TRP A 1 115 ? 5.089 -1.268 12.246 1.00 73.62 115 TRP A C 1
ATOM 907 O O . TRP A 1 115 ? 4.657 -1.324 13.399 1.00 73.62 115 TRP A O 1
ATOM 917 N N . ILE A 1 116 ? 4.442 -1.834 11.212 1.00 71.44 116 ILE A N 1
ATOM 918 C CA . ILE A 1 116 ? 3.216 -2.640 11.374 1.00 71.44 116 ILE A CA 1
ATOM 919 C C . ILE A 1 116 ? 3.541 -3.874 12.201 1.00 71.44 116 ILE A C 1
ATOM 921 O O . ILE A 1 116 ? 2.866 -4.142 13.191 1.00 71.44 116 ILE A O 1
ATOM 925 N N . ASP A 1 117 ? 4.629 -4.565 11.865 1.00 76.38 117 ASP A N 1
ATOM 926 C CA . ASP A 1 117 ? 5.068 -5.743 12.612 1.00 76.38 117 ASP A CA 1
ATOM 927 C C . ASP A 1 117 ? 5.368 -5.398 14.079 1.00 76.38 117 ASP A C 1
ATOM 929 O O . ASP A 1 117 ? 5.115 -6.193 14.987 1.00 76.38 117 ASP A O 1
ATOM 933 N N . ALA A 1 118 ? 5.914 -4.206 14.341 1.00 79.56 118 ALA A N 1
ATOM 934 C CA . ALA A 1 118 ? 6.140 -3.727 15.701 1.00 79.56 118 ALA A CA 1
ATOM 935 C C . ALA A 1 118 ? 4.819 -3.457 16.447 1.00 79.56 118 ALA A C 1
ATOM 937 O O . ALA A 1 118 ? 4.704 -3.807 17.626 1.00 79.56 118 ALA A O 1
ATOM 938 N N . ALA A 1 119 ? 3.824 -2.877 15.771 1.00 74.62 119 ALA A N 1
ATOM 939 C CA . ALA A 1 119 ? 2.502 -2.611 16.331 1.00 74.62 119 ALA A CA 1
ATOM 940 C C . ALA A 1 119 ? 1.715 -3.905 16.602 1.00 74.62 119 ALA A C 1
ATOM 942 O O . ALA A 1 119 ? 1.168 -4.065 17.693 1.00 74.62 119 ALA A O 1
ATOM 943 N N . GLU A 1 120 ? 1.719 -4.865 15.676 1.00 77.38 120 GLU A N 1
ATOM 944 C CA . GLU A 1 120 ? 1.081 -6.176 15.852 1.00 77.38 120 GLU A CA 1
ATOM 945 C C . GLU A 1 120 ? 1.694 -6.941 17.026 1.00 77.38 120 GLU A C 1
ATOM 947 O O . GLU A 1 120 ? 0.971 -7.395 17.913 1.00 77.38 120 GLU A O 1
ATOM 952 N N . LYS A 1 121 ? 3.030 -6.985 17.115 1.00 82.69 121 LYS A N 1
ATOM 953 C CA . LYS A 1 121 ? 3.736 -7.592 18.257 1.00 82.69 121 LYS A CA 1
ATOM 954 C C . LYS A 1 121 ? 3.403 -6.905 19.580 1.00 82.69 121 LYS A C 1
ATOM 956 O O . LYS A 1 121 ? 3.398 -7.553 20.628 1.00 82.69 121 LYS A O 1
ATOM 961 N N . LEU A 1 122 ? 3.169 -5.593 19.572 1.00 76.81 122 LEU A N 1
ATOM 962 C CA . LEU A 1 122 ? 2.752 -4.862 20.767 1.00 76.81 122 LEU A CA 1
ATOM 963 C C . LEU A 1 122 ? 1.326 -5.249 21.177 1.00 76.81 122 LEU A C 1
ATOM 965 O O . LEU A 1 122 ? 1.092 -5.527 22.353 1.00 76.81 122 LEU A O 1
ATOM 969 N N . VAL A 1 123 ? 0.395 -5.310 20.223 1.00 76.62 123 VAL A N 1
ATOM 970 C CA . VAL A 1 123 ? -0.989 -5.737 20.469 1.00 76.62 123 VAL A CA 1
ATOM 971 C C . VAL A 1 123 ? -1.025 -7.173 20.982 1.00 76.62 123 VAL A C 1
ATOM 973 O O . VAL A 1 123 ? -1.662 -7.428 22.001 1.00 76.62 123 VAL A O 1
ATOM 976 N N . GLU A 1 124 ? -0.296 -8.096 20.356 1.00 79.06 124 GLU A N 1
ATOM 977 C CA . GLU A 1 124 ? -0.198 -9.492 20.790 1.00 79.06 124 GLU A CA 1
ATOM 978 C C . GLU A 1 124 ? 0.271 -9.583 22.250 1.00 79.06 124 GLU A C 1
ATOM 980 O O . GLU A 1 124 ? -0.420 -10.167 23.086 1.00 79.06 124 GLU A O 1
ATOM 985 N N . LYS A 1 125 ? 1.364 -8.891 22.603 1.00 77.44 125 LYS A N 1
ATOM 986 C CA . LYS A 1 125 ? 1.871 -8.823 23.986 1.00 77.44 125 LYS A CA 1
ATOM 987 C C . LYS A 1 125 ? 0.838 -8.273 24.972 1.00 77.44 125 LYS A C 1
ATOM 989 O O . LYS A 1 125 ? 0.660 -8.834 26.053 1.00 77.44 125 LYS A O 1
ATOM 994 N N . LEU A 1 126 ? 0.145 -7.189 24.619 1.00 77.38 126 LEU A N 1
ATOM 995 C CA . LEU A 1 126 ? -0.883 -6.585 25.473 1.00 77.38 126 LEU A CA 1
ATOM 996 C C . LEU A 1 126 ? -2.094 -7.510 25.656 1.00 77.38 126 LEU A C 1
ATOM 998 O O . LEU A 1 126 ? -2.669 -7.579 26.749 1.00 77.38 126 LEU A O 1
ATOM 1002 N N . THR A 1 127 ? -2.473 -8.237 24.607 1.00 77.44 127 THR A N 1
ATOM 1003 C CA . THR A 1 127 ? -3.587 -9.192 24.627 1.00 77.44 127 THR A CA 1
ATOM 1004 C C . THR A 1 127 ? -3.238 -10.384 25.512 1.00 77.44 127 THR A C 1
ATOM 1006 O O . THR A 1 127 ? -3.992 -10.708 26.434 1.00 77.44 127 THR A O 1
ATOM 1009 N N . ASP A 1 128 ? -2.046 -10.948 25.330 1.00 76.38 128 ASP A N 1
ATOM 1010 C CA . ASP A 1 128 ? -1.479 -12.013 26.155 1.00 76.38 128 ASP A CA 1
ATOM 1011 C C . ASP A 1 128 ? -1.430 -11.641 27.638 1.00 76.38 128 ASP A C 1
ATOM 1013 O O . ASP A 1 128 ? -1.861 -12.411 28.503 1.00 76.38 128 ASP A O 1
ATOM 1017 N N . ASP A 1 129 ? -0.943 -10.443 27.956 1.00 71.88 129 ASP A N 1
ATOM 1018 C CA . ASP A 1 129 ? -0.855 -9.956 29.331 1.00 71.88 129 ASP A CA 1
ATOM 1019 C C . ASP A 1 129 ? -2.236 -9.732 29.953 1.00 71.88 129 ASP A C 1
ATOM 1021 O O . ASP A 1 129 ? -2.449 -9.994 31.145 1.00 71.88 129 ASP A O 1
ATOM 1025 N N . THR A 1 130 ? -3.209 -9.299 29.154 1.00 68.06 130 THR A N 1
ATOM 1026 C CA . THR A 1 130 ? -4.598 -9.114 29.588 1.00 68.06 130 THR A CA 1
ATOM 1027 C C . THR A 1 130 ? -5.288 -10.456 29.844 1.00 68.06 130 THR A C 1
ATOM 1029 O O . THR A 1 130 ? -5.969 -10.617 30.865 1.00 68.06 130 THR A O 1
ATOM 1032 N N . VAL A 1 131 ? -5.062 -11.452 28.982 1.00 64.62 131 VAL A N 1
ATOM 1033 C CA . VAL A 1 131 ? -5.545 -12.831 29.154 1.00 64.62 131 VAL A CA 1
ATOM 1034 C C . VAL A 1 131 ? -4.906 -13.472 30.392 1.00 64.62 131 VAL A C 1
ATOM 1036 O O . VAL A 1 131 ? -5.621 -13.993 31.255 1.00 64.62 131 VAL A O 1
ATOM 1039 N N . LYS A 1 132 ? -3.584 -13.339 30.570 1.00 64.06 132 LYS A N 1
ATOM 1040 C CA . LYS A 1 132 ? -2.852 -13.834 31.753 1.00 64.06 132 LYS A CA 1
ATOM 1041 C C . LYS A 1 132 ? -3.336 -13.176 33.053 1.00 64.06 132 LYS A C 1
ATOM 1043 O O . LYS A 1 132 ? -3.507 -13.865 34.066 1.00 64.06 132 LYS A O 1
ATOM 1048 N N . LYS A 1 133 ? -3.624 -11.867 33.054 1.00 61.62 133 LYS A N 1
ATOM 1049 C CA . LYS A 1 133 ? -4.196 -11.153 34.218 1.00 61.62 133 LYS A CA 1
ATOM 1050 C C . LYS A 1 133 ? -5.621 -11.615 34.553 1.00 61.62 133 LYS A C 1
ATOM 1052 O O . LYS A 1 133 ? -5.933 -11.786 35.736 1.00 61.62 133 LYS A O 1
ATOM 1057 N N . LYS A 1 134 ? -6.476 -11.869 33.553 1.00 59.31 134 LYS A N 1
ATOM 1058 C CA . LYS A 1 134 ? -7.830 -12.423 33.764 1.00 59.31 134 LYS A CA 1
ATOM 1059 C C . LYS A 1 134 ? -7.789 -13.868 34.287 1.00 59.31 134 LYS A C 1
ATOM 1061 O O . LYS A 1 134 ? -8.551 -14.196 35.197 1.00 59.31 134 LYS A O 1
ATOM 1066 N N . GLY A 1 135 ? -6.855 -14.694 33.807 1.00 55.84 135 GLY A N 1
ATOM 1067 C CA . GLY A 1 135 ? -6.637 -16.063 34.297 1.00 55.84 135 GLY A CA 1
ATOM 1068 C C . GLY A 1 135 ? -6.212 -16.130 35.771 1.00 55.84 135 GLY A C 1
ATOM 1069 O O . GLY A 1 135 ? -6.779 -16.900 36.547 1.00 55.84 135 GLY A O 1
ATOM 1070 N N . LYS A 1 136 ? -5.290 -15.257 36.209 1.00 55.41 136 LYS A N 1
ATOM 1071 C CA . LYS A 1 136 ? -4.848 -15.198 37.620 1.00 55.41 136 LYS A CA 1
ATOM 1072 C C . LYS A 1 136 ? -5.939 -14.738 38.596 1.00 55.41 136 LYS A C 1
ATOM 1074 O O . LYS A 1 136 ? -5.928 -15.163 39.750 1.00 55.41 136 LYS A O 1
ATOM 1079 N N . ARG A 1 137 ? -6.888 -13.895 38.167 1.00 54.09 137 ARG A N 1
ATOM 1080 C CA . ARG A 1 137 ? -8.005 -13.446 39.022 1.00 54.09 137 ARG A CA 1
ATOM 1081 C C . ARG A 1 137 ? -9.035 -14.546 39.291 1.00 54.09 137 ARG A C 1
ATOM 1083 O O . ARG A 1 137 ? -9.560 -14.598 40.397 1.00 54.09 137 ARG A O 1
ATOM 1090 N N . ARG A 1 138 ? -9.283 -15.452 38.337 1.00 49.31 138 ARG A N 1
ATOM 1091 C CA . ARG A 1 138 ? -10.249 -16.556 38.509 1.00 49.31 138 ARG A CA 1
ATOM 1092 C C . ARG A 1 138 ? -9.776 -17.657 39.460 1.00 49.31 138 ARG A C 1
ATOM 1094 O O . ARG A 1 138 ? -10.604 -18.307 40.083 1.00 49.31 138 ARG A O 1
ATOM 1101 N N . HIS A 1 139 ? -8.466 -17.845 39.621 1.00 48.81 139 HIS A N 1
ATOM 1102 C CA . HIS A 1 139 ? -7.942 -18.949 40.432 1.00 48.81 139 HIS A CA 1
ATOM 1103 C C . HIS A 1 139 ? -7.785 -18.629 41.931 1.00 48.81 139 HIS A C 1
ATOM 1105 O O . HIS A 1 139 ? -7.484 -19.525 42.719 1.00 48.81 139 HIS A O 1
ATOM 1111 N N . LYS A 1 140 ? -7.987 -17.368 42.344 1.00 49.19 140 LYS A N 1
ATOM 1112 C CA . LYS A 1 140 ? -7.777 -16.917 43.733 1.00 49.19 140 LYS A CA 1
ATOM 1113 C C . LYS A 1 140 ? -9.053 -16.848 44.585 1.00 49.19 140 LYS A C 1
ATOM 1115 O O . LYS A 1 140 ? -8.965 -16.471 45.748 1.00 49.19 140 LYS A O 1
ATOM 1120 N N . SER A 1 141 ? -10.214 -17.220 44.042 1.00 48.41 141 SER A N 1
ATOM 1121 C CA . SER A 1 141 ? -11.519 -17.107 44.718 1.00 48.41 141 SER A CA 1
ATOM 1122 C C . SER A 1 141 ? -12.144 -18.437 45.169 1.00 48.41 141 SER A C 1
ATOM 1124 O O . SER A 1 141 ? -13.302 -18.444 45.567 1.00 48.41 141 SER A O 1
ATOM 1126 N N . VAL A 1 142 ? -11.406 -19.555 45.173 1.00 50.88 142 VAL A N 1
ATOM 1127 C CA . VAL A 1 142 ? -11.881 -20.837 45.739 1.00 50.88 142 VAL A CA 1
ATOM 1128 C C . VAL A 1 142 ? -10.923 -21.306 46.832 1.00 50.88 142 VAL A C 1
ATOM 1130 O O . VAL A 1 142 ? -10.085 -22.170 46.607 1.00 50.88 142 VAL A O 1
ATOM 1133 N N . LYS A 1 143 ? -10.997 -20.672 48.007 1.00 51.44 143 LYS A N 1
ATOM 1134 C CA . LYS A 1 143 ? -10.646 -21.253 49.319 1.00 51.44 143 LYS A CA 1
ATOM 1135 C C . LYS A 1 143 ? -10.956 -20.233 50.414 1.00 51.44 143 LYS A C 1
ATOM 1137 O O . LYS A 1 143 ? -10.083 -19.472 50.820 1.00 51.44 143 LYS A O 1
ATOM 1142 N N . LYS A 1 144 ? -12.217 -20.214 50.853 1.00 50.03 144 LYS A N 1
ATOM 1143 C CA . LYS A 1 144 ? -12.645 -19.999 52.247 1.00 50.03 144 LYS A CA 1
ATOM 1144 C C . LYS A 1 144 ? -14.175 -20.036 52.311 1.00 50.03 144 LYS A C 1
ATOM 1146 O O . LYS A 1 144 ? -14.832 -19.019 52.134 1.00 50.03 144 LYS A O 1
ATOM 1151 N N . SER A 1 145 ? -14.706 -21.211 52.621 1.00 39.25 145 SER A N 1
ATOM 1152 C CA . SER A 1 145 ? -15.951 -21.333 53.375 1.00 39.25 145 SER A CA 1
ATOM 1153 C C . SER A 1 145 ? -15.646 -22.297 54.519 1.00 39.25 145 SER A C 1
ATOM 1155 O O . SER A 1 145 ? -15.393 -23.469 54.242 1.00 39.25 145 SER A O 1
ATOM 1157 N N . PRO A 1 146 ? -15.526 -21.809 55.764 1.00 56.59 146 PRO A N 1
ATOM 1158 C CA . PRO A 1 146 ? -15.532 -22.668 56.931 1.00 56.59 146 PRO A CA 1
ATOM 1159 C C . PRO A 1 146 ? -16.990 -23.003 57.259 1.00 56.59 146 PRO A C 1
ATOM 1161 O O . PRO A 1 146 ? -17.819 -22.101 57.383 1.00 56.59 146 PRO A O 1
ATOM 1164 N N . ALA A 1 147 ? -17.283 -24.289 57.377 1.00 44.66 147 ALA A N 1
ATOM 1165 C CA . ALA A 1 147 ? -18.386 -24.817 58.165 1.00 44.66 147 ALA A CA 1
ATOM 1166 C C . ALA A 1 147 ? -17.887 -26.119 58.791 1.00 44.66 147 ALA A C 1
ATOM 1168 O O . ALA A 1 147 ? -17.290 -26.918 58.032 1.00 44.66 147 ALA A O 1
#

pLDDT: mean 83.72, std 13.32, range [39.25, 95.44]

Radius of gyration: 20.97 Å; chains: 1; bounding box: 37×42×78 Å

Sequence (147 aa):
MTNPEIQRYQTDPLYAYLNKRVVVLDGRPPGVPRREILIMEECALLSFRLGNLQAEIQTRPQDELSAILLNLYAPLAASSFGDVPTMDEFMAMPNEDIARWTDEARAVNAGFFAWIDAAEKLVEKLTDDTVKKKGKRRHKSVKKSPA

Foldseek 3Di:
DDFVWLVCQCPPPVQVPWDKDWDWAPQDDPPGHIDIKIFTEDDPQLVVQLVVQLVVLVVDPDDPLSCCSNQQVSNLQSRIIGPRDDSVSLVVGDPVRSVRSRVVNCVRYVVSNVVVVVVVVVVVVVVVVVVVVVVVVVVPPPDDDDD

Secondary structure (DSSP, 8-state):
---HHHHHHHH-GGGTTS-EEEEEE--TTTTSPPEEEEEE---HHHHHHHHHHHHHHHTS---HHHHHIIIIIHHHHHHEEESPPPHHHHHHS-HHHHHHHHHHHHHH-HHHHHHHHHHHHHHHHHHHHHHHHHHHHHTTSS-----